Protein AF-A0A6L4Z2J8-F1 (afdb_monomer_lite)

Radius of gyration: 21.89 Å; chains: 1; bounding box: 51×26×64 Å

Structure (mmCIF, N/CA/C/O backbone):
data_AF-A0A6L4Z2J8-F1
#
_entry.id   AF-A0A6L4Z2J8-F1
#
loop_
_atom_site.group_PDB
_atom_site.id
_atom_site.type_symbol
_atom_site.label_atom_id
_atom_site.label_alt_id
_atom_site.label_comp_id
_atom_site.label_asym_id
_atom_site.label_entity_id
_atom_site.label_seq_id
_atom_site.pdbx_PDB_ins_code
_atom_site.Cartn_x
_atom_site.Cartn_y
_atom_site.Cartn_z
_atom_site.occupancy
_atom_site.B_iso_or_equiv
_atom_site.auth_seq_id
_atom_site.auth_comp_id
_atom_site.auth_asym_id
_atom_site.auth_atom_id
_atom_site.pdbx_PDB_model_num
ATOM 1 N N . MET A 1 1 ? 32.908 -0.496 -51.479 1.00 49.94 1 MET A N 1
ATOM 2 C CA . MET A 1 1 ? 32.394 0.752 -50.873 1.00 49.94 1 MET A CA 1
ATOM 3 C C . MET A 1 1 ? 33.214 1.036 -49.615 1.00 49.94 1 MET A C 1
ATOM 5 O O . MET A 1 1 ? 33.139 0.249 -48.685 1.00 49.94 1 MET A O 1
ATOM 9 N N . LYS A 1 2 ? 34.101 2.046 -49.618 1.00 55.62 2 LYS A N 1
ATOM 10 C CA . LYS A 1 2 ? 34.992 2.344 -48.476 1.00 55.62 2 LYS A CA 1
ATOM 11 C C . LYS A 1 2 ? 34.277 3.299 -47.518 1.00 55.62 2 LYS A C 1
ATOM 13 O O . LYS A 1 2 ? 34.056 4.456 -47.866 1.00 55.62 2 LYS A O 1
ATOM 18 N N . ILE A 1 3 ? 33.885 2.806 -46.347 1.00 58.91 3 ILE A N 1
ATOM 19 C CA . ILE A 1 3 ? 33.265 3.621 -45.295 1.00 58.91 3 ILE A CA 1
ATOM 20 C C . ILE A 1 3 ? 34.349 4.550 -44.732 1.00 58.91 3 ILE A C 1
ATOM 22 O O . ILE A 1 3 ? 35.423 4.089 -44.348 1.00 58.91 3 ILE A O 1
ATOM 26 N N . LYS A 1 4 ? 34.105 5.866 -44.741 1.00 49.69 4 LYS A N 1
ATOM 27 C CA . LYS A 1 4 ? 35.047 6.860 -44.204 1.00 49.69 4 LYS A CA 1
ATOM 28 C C . LYS A 1 4 ? 35.056 6.785 -42.667 1.00 49.69 4 LYS A C 1
ATOM 30 O O . LYS A 1 4 ? 33.979 6.715 -42.075 1.00 49.69 4 LYS A O 1
ATOM 35 N N . PRO A 1 5 ? 36.224 6.863 -42.002 1.00 58.34 5 PRO A N 1
ATOM 36 C CA . PRO A 1 5 ? 36.331 6.725 -40.543 1.00 58.34 5 PRO A CA 1
ATOM 37 C C . PRO A 1 5 ? 35.571 7.817 -39.767 1.00 58.34 5 PRO A C 1
ATOM 39 O O . PRO A 1 5 ? 35.137 7.583 -38.644 1.00 58.34 5 PRO A O 1
ATOM 42 N N . SER A 1 6 ? 35.309 8.970 -40.391 1.00 58.75 6 SER A N 1
ATOM 43 C CA . SER A 1 6 ? 34.449 10.031 -39.849 1.00 58.75 6 SER A CA 1
ATOM 44 C C . SER A 1 6 ? 32.967 9.639 -39.746 1.00 58.75 6 SER A C 1
ATOM 46 O O . SER A 1 6 ? 32.264 10.134 -38.872 1.00 58.75 6 SER A O 1
ATOM 48 N N . PHE A 1 7 ? 32.492 8.721 -40.593 1.00 57.03 7 PHE A N 1
ATOM 49 C CA . PHE A 1 7 ? 31.121 8.206 -40.542 1.00 57.03 7 PHE A CA 1
ATOM 50 C C . PHE A 1 7 ? 30.957 7.132 -39.454 1.00 57.03 7 PHE A C 1
ATOM 52 O O . PHE A 1 7 ? 29.917 7.057 -38.808 1.00 57.03 7 PHE A O 1
ATOM 59 N N . LEU A 1 8 ? 32.015 6.352 -39.195 1.00 55.72 8 LEU A N 1
ATOM 60 C CA . LEU A 1 8 ? 32.059 5.372 -38.104 1.00 55.72 8 LEU A CA 1
ATOM 61 C C . LEU A 1 8 ? 31.997 6.059 -36.725 1.00 55.72 8 LEU A C 1
ATOM 63 O O . LEU A 1 8 ? 31.320 5.578 -35.821 1.00 55.72 8 LEU A O 1
ATOM 67 N N . PHE A 1 9 ? 32.647 7.221 -36.590 1.00 55.78 9 PHE A N 1
ATOM 68 C CA . PHE A 1 9 ? 32.614 8.038 -35.371 1.00 55.78 9 PHE A CA 1
ATOM 69 C C . PHE A 1 9 ? 31.246 8.690 -35.118 1.00 55.78 9 PHE A C 1
ATOM 71 O O . PHE A 1 9 ? 30.804 8.760 -33.973 1.00 55.78 9 PHE A O 1
ATOM 78 N N . LEU A 1 10 ? 30.543 9.117 -36.174 1.00 56.84 10 LEU A N 1
ATOM 79 C CA . LEU A 1 10 ? 29.198 9.692 -36.058 1.00 56.84 10 LEU A CA 1
ATOM 80 C C . LEU A 1 10 ? 28.148 8.633 -35.663 1.00 56.84 10 LEU A C 1
ATOM 82 O O . LEU A 1 10 ? 27.228 8.921 -34.901 1.00 56.84 10 LEU A O 1
ATOM 86 N N . LEU A 1 11 ? 28.314 7.393 -36.139 1.00 54.91 11 LEU A N 1
ATOM 87 C CA . LEU A 1 11 ? 27.437 6.263 -35.816 1.00 54.91 11 LEU A CA 1
ATOM 88 C C . LEU A 1 11 ? 27.597 5.795 -34.356 1.00 54.91 11 LEU A C 1
ATOM 90 O O . LEU A 1 11 ? 26.614 5.464 -33.697 1.00 54.91 11 LEU A O 1
ATOM 94 N N . LEU A 1 12 ? 28.825 5.817 -33.826 1.00 55.09 12 LEU A N 1
ATOM 95 C CA . LEU A 1 12 ? 29.108 5.485 -32.424 1.00 55.09 12 LEU A CA 1
ATOM 96 C C . LEU A 1 12 ? 28.552 6.527 -31.441 1.00 55.09 12 LEU A C 1
ATOM 98 O O . LEU A 1 12 ? 28.150 6.167 -30.338 1.00 55.09 12 LEU A O 1
ATOM 102 N N . PHE A 1 13 ? 28.456 7.795 -31.849 1.00 53.94 13 PHE A N 1
ATOM 103 C CA . PHE A 1 13 ? 27.858 8.850 -31.025 1.00 53.94 13 PHE A CA 1
ATOM 104 C C . PHE A 1 13 ? 26.330 8.708 -30.889 1.00 53.94 13 PHE A C 1
ATOM 106 O O . PHE A 1 13 ? 25.768 9.068 -29.858 1.00 53.94 13 PHE A O 1
ATOM 113 N N . PHE A 1 14 ? 25.656 8.125 -31.888 1.00 54.59 14 PHE A N 1
ATOM 114 C CA . PHE A 1 14 ? 24.210 7.865 -31.846 1.00 54.59 14 PHE A CA 1
ATOM 115 C C . PHE A 1 14 ? 23.829 6.648 -30.983 1.00 54.59 14 PHE A C 1
ATOM 117 O O . PHE A 1 14 ? 22.744 6.626 -30.407 1.00 54.59 14 PHE A O 1
ATOM 124 N N . LEU A 1 15 ? 24.718 5.658 -30.840 1.00 53.50 15 LEU A N 1
ATOM 125 C CA . LEU A 1 15 ? 24.476 4.451 -30.031 1.00 53.50 15 LEU A CA 1
ATOM 126 C C . LEU A 1 15 ? 24.692 4.658 -28.520 1.00 53.50 15 LEU A C 1
ATOM 128 O O . LEU A 1 15 ? 24.225 3.851 -27.719 1.00 53.50 15 LEU A O 1
ATOM 132 N N . ALA A 1 16 ? 25.370 5.733 -28.109 1.00 49.94 16 ALA A N 1
ATOM 133 C CA . ALA A 1 16 ? 25.642 6.013 -26.697 1.00 49.94 16 ALA A CA 1
ATOM 134 C C . ALA A 1 16 ? 24.492 6.747 -25.974 1.00 49.94 16 ALA A C 1
ATOM 136 O O . ALA A 1 16 ? 24.455 6.763 -24.744 1.00 49.94 16 ALA A O 1
ATOM 137 N N . PHE A 1 17 ? 23.534 7.333 -26.704 1.00 51.88 17 PHE A N 1
ATOM 138 C CA . PHE A 1 17 ? 22.441 8.111 -26.102 1.00 51.88 17 PHE A CA 1
ATOM 139 C C . PHE A 1 17 ? 21.229 7.262 -25.684 1.00 51.88 17 PHE A C 1
ATOM 141 O O . PHE A 1 17 ? 20.409 7.705 -24.883 1.00 51.88 17 PHE A O 1
ATOM 148 N N . SER A 1 18 ? 21.121 6.021 -26.165 1.00 51.34 18 SER A N 1
ATOM 149 C CA . SER A 1 18 ? 20.026 5.110 -25.804 1.00 51.34 18 SER A CA 1
ATOM 150 C C . SER A 1 18 ? 20.202 4.425 -24.442 1.00 51.34 18 SER A C 1
ATOM 152 O O . SER A 1 18 ? 19.279 3.761 -23.983 1.00 51.34 18 SER A O 1
ATOM 154 N N . ALA A 1 19 ? 21.353 4.581 -23.777 1.00 51.28 19 ALA A N 1
ATOM 155 C CA . ALA A 1 19 ? 21.644 3.896 -22.513 1.00 51.28 19 ALA A CA 1
ATOM 156 C C . ALA A 1 19 ? 21.286 4.700 -21.244 1.00 51.28 19 ALA A C 1
ATOM 158 O O . ALA A 1 19 ? 21.280 4.136 -20.155 1.00 51.28 19 ALA A O 1
ATOM 159 N N . PHE A 1 20 ? 20.955 5.993 -21.357 1.00 51.62 20 PHE A N 1
ATOM 160 C CA . PHE A 1 20 ? 20.652 6.852 -20.197 1.00 51.62 20 PHE A CA 1
ATOM 161 C C . PHE A 1 20 ? 19.153 7.052 -19.914 1.00 51.62 20 PHE A C 1
ATOM 163 O O . PHE A 1 20 ? 18.796 7.741 -18.963 1.00 51.62 20 PHE A O 1
ATOM 170 N N . ALA A 1 21 ? 18.255 6.442 -20.693 1.00 53.09 21 ALA A N 1
ATOM 171 C CA . ALA A 1 21 ? 16.811 6.660 -20.547 1.00 53.09 21 ALA A CA 1
ATOM 172 C C . ALA A 1 21 ? 16.121 5.770 -19.492 1.00 53.09 21 ALA A C 1
ATOM 174 O O . ALA A 1 21 ? 14.915 5.892 -19.299 1.00 53.09 21 ALA A O 1
ATOM 175 N N . GLN A 1 22 ? 16.839 4.868 -18.816 1.00 53.41 22 GLN A N 1
ATOM 176 C CA . GLN A 1 22 ? 16.225 3.895 -17.903 1.00 53.41 22 GLN A CA 1
ATOM 177 C C . GLN A 1 22 ? 16.987 3.738 -16.586 1.00 53.41 22 GLN A C 1
ATOM 179 O O . GLN A 1 22 ? 17.197 2.630 -16.107 1.00 53.41 22 GLN A O 1
ATOM 184 N N . THR A 1 23 ? 17.379 4.836 -15.946 1.00 52.22 23 THR A N 1
ATOM 185 C CA . THR A 1 23 ? 17.432 4.793 -14.481 1.00 52.22 23 THR A CA 1
ATOM 186 C C . THR A 1 23 ? 16.023 5.111 -13.989 1.00 52.22 23 THR A C 1
ATOM 188 O O . THR A 1 23 ? 15.602 6.264 -14.136 1.00 52.22 23 THR A O 1
ATOM 191 N N . PRO A 1 24 ? 15.259 4.145 -13.443 1.00 52.44 24 PRO A N 1
ATOM 192 C CA . PRO A 1 24 ? 14.056 4.479 -12.707 1.00 52.44 24 PRO A CA 1
ATOM 193 C C . PRO A 1 24 ? 14.535 5.242 -11.478 1.00 52.44 24 PRO A C 1
ATOM 195 O O . PRO A 1 24 ? 14.954 4.655 -10.486 1.00 52.44 24 PRO A O 1
ATOM 198 N N . PHE A 1 25 ? 14.550 6.570 -11.557 1.00 48.19 25 PHE A N 1
ATOM 199 C CA . PHE A 1 25 ? 14.550 7.362 -10.344 1.00 48.19 25 PHE A CA 1
ATOM 200 C C . PHE A 1 25 ? 13.299 6.914 -9.591 1.00 48.19 25 PHE A C 1
ATOM 202 O O . PHE A 1 25 ? 12.211 7.051 -10.163 1.00 48.19 25 PHE A O 1
ATOM 209 N N . PRO A 1 26 ? 13.403 6.350 -8.374 1.00 53.88 26 PRO A N 1
ATOM 210 C CA . PRO A 1 26 ? 12.225 6.197 -7.547 1.00 53.88 26 PRO A CA 1
ATOM 211 C C . PRO A 1 26 ? 11.671 7.610 -7.381 1.00 53.88 26 PRO A C 1
ATOM 213 O O . PRO A 1 26 ? 12.273 8.456 -6.718 1.00 53.88 26 PRO A O 1
ATOM 216 N N . GLN A 1 27 ? 10.579 7.905 -8.088 1.00 60.50 27 GLN A N 1
ATOM 217 C CA . GLN A 1 27 ? 9.818 9.121 -7.873 1.00 60.50 27 GLN A CA 1
ATOM 218 C C . GLN A 1 27 ? 9.324 8.998 -6.440 1.00 60.50 27 GLN A C 1
ATOM 220 O O . GLN A 1 27 ? 8.406 8.232 -6.161 1.00 60.50 27 GLN A O 1
ATOM 225 N N . SER A 1 28 ? 10.021 9.665 -5.519 1.00 72.00 28 SER A N 1
ATOM 226 C CA . SER A 1 28 ? 9.645 9.664 -4.114 1.00 72.00 28 SER A CA 1
ATOM 227 C C . SER A 1 28 ? 8.185 10.081 -4.027 1.00 72.00 28 SER A C 1
ATOM 229 O O . SER A 1 28 ? 7.785 11.102 -4.596 1.00 72.00 28 SER A O 1
ATOM 231 N N . ARG A 1 29 ? 7.378 9.243 -3.379 1.00 86.81 29 ARG A N 1
ATOM 232 C CA . ARG A 1 29 ? 5.941 9.442 -3.267 1.00 86.81 29 ARG A CA 1
ATOM 233 C C . ARG A 1 29 ? 5.657 10.838 -2.710 1.00 86.81 29 ARG A C 1
ATOM 235 O O . ARG A 1 29 ? 6.168 11.203 -1.654 1.00 86.81 29 ARG A O 1
ATOM 242 N N . ASP A 1 30 ? 4.819 11.615 -3.397 1.00 92.44 30 ASP A N 1
ATOM 243 C CA . ASP A 1 30 ? 4.462 12.961 -2.939 1.00 92.44 30 ASP A CA 1
ATOM 244 C C . ASP A 1 30 ? 3.628 12.886 -1.654 1.00 92.44 30 ASP A C 1
ATOM 246 O O . ASP A 1 30 ? 2.420 12.633 -1.664 1.00 92.44 30 ASP A O 1
ATOM 250 N N . ILE A 1 31 ? 4.295 13.135 -0.530 1.00 91.00 31 ILE A N 1
ATOM 251 C CA . ILE A 1 31 ? 3.711 13.045 0.806 1.00 91.00 31 ILE A CA 1
ATOM 252 C C . ILE A 1 31 ? 2.530 14.006 0.979 1.00 91.00 31 ILE A C 1
ATOM 254 O O . ILE A 1 31 ? 1.602 13.701 1.727 1.00 91.00 31 ILE A O 1
ATOM 258 N N . ASN A 1 32 ? 2.506 15.142 0.277 1.00 94.12 32 ASN A N 1
ATOM 259 C CA . ASN A 1 32 ? 1.386 16.078 0.375 1.00 94.12 32 ASN A CA 1
ATOM 260 C C . ASN A 1 32 ? 0.111 15.505 -0.253 1.00 94.12 32 ASN A C 1
ATOM 262 O O . ASN A 1 32 ? -0.985 15.821 0.208 1.00 94.12 32 ASN A O 1
ATOM 266 N N . LYS A 1 33 ? 0.246 14.617 -1.246 1.00 93.81 33 LYS A N 1
ATOM 267 C CA . LYS A 1 33 ? -0.880 13.875 -1.831 1.00 93.81 33 LYS A CA 1
ATOM 268 C C . LYS A 1 33 ? -1.290 12.673 -0.984 1.00 93.81 33 LYS A C 1
ATOM 270 O O . LYS A 1 33 ? -2.468 12.331 -0.967 1.00 93.81 33 LYS A O 1
ATOM 275 N N . GLU A 1 34 ? -0.356 12.053 -0.263 1.00 96.06 34 GLU A N 1
ATOM 276 C CA . GLU A 1 34 ? -0.659 10.899 0.598 1.00 96.06 34 GLU A CA 1
ATOM 277 C C . GLU A 1 34 ? -1.309 11.283 1.931 1.00 96.06 34 GLU A C 1
ATOM 279 O O . GLU A 1 34 ? -2.231 10.604 2.376 1.00 96.06 34 GLU A O 1
ATOM 284 N N . LYS A 1 35 ? -0.887 12.391 2.554 1.00 96.56 35 LYS A N 1
ATOM 285 C CA . LYS A 1 35 ? -1.442 12.884 3.829 1.00 96.56 35 LYS A CA 1
ATOM 286 C C . LYS A 1 35 ? -2.978 12.869 3.907 1.00 96.56 35 LYS A C 1
ATOM 288 O O . LYS A 1 35 ? -3.492 12.307 4.875 1.00 96.56 35 LYS A O 1
ATOM 293 N N . PRO A 1 36 ? -3.738 13.434 2.945 1.00 97.88 36 PRO A N 1
ATOM 294 C CA . PRO A 1 36 ? -5.199 13.400 3.015 1.00 97.88 36 PRO A CA 1
ATOM 295 C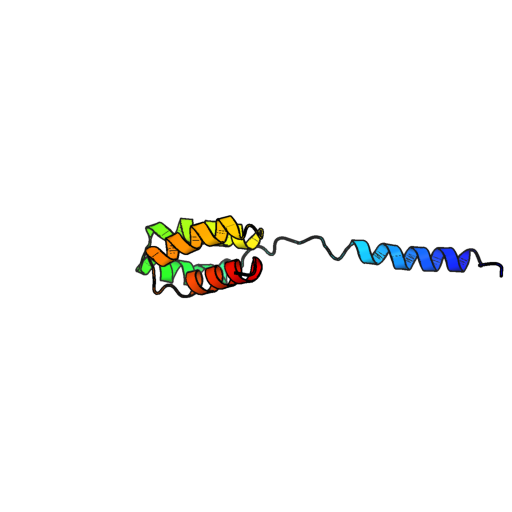 C . PRO A 1 36 ? -5.766 11.977 2.933 1.00 97.88 36 PRO A C 1
ATOM 297 O O . PRO A 1 36 ? -6.789 11.697 3.551 1.00 97.88 36 PRO A O 1
ATOM 300 N N . LEU A 1 37 ? -5.098 11.060 2.228 1.00 98.06 37 LEU A N 1
ATOM 301 C CA . LEU A 1 37 ? -5.508 9.655 2.158 1.00 98.06 37 LEU A CA 1
ATOM 302 C C . LEU A 1 37 ? -5.316 8.967 3.510 1.00 98.06 37 LEU A C 1
ATOM 304 O O . LEU A 1 37 ? -6.201 8.244 3.960 1.00 98.06 37 LEU A O 1
ATOM 308 N N . TRP A 1 38 ? -4.203 9.240 4.194 1.00 97.94 38 TRP A N 1
ATOM 309 C CA . TRP A 1 38 ? -3.965 8.718 5.540 1.00 97.94 38 TRP A CA 1
ATOM 310 C C . TRP A 1 38 ? -4.982 9.252 6.540 1.00 97.94 38 TRP A C 1
ATOM 312 O O . TRP A 1 38 ? -5.510 8.474 7.318 1.00 97.94 38 TRP A O 1
ATOM 322 N N . GLN A 1 39 ? -5.328 10.540 6.471 1.00 98.06 39 GLN A N 1
ATOM 323 C CA . GLN A 1 39 ? -6.369 11.128 7.321 1.00 98.06 39 GLN A CA 1
ATOM 324 C C . GLN A 1 39 ? -7.756 10.526 7.057 1.00 98.06 39 GLN A C 1
ATOM 326 O O . GLN A 1 39 ? -8.564 10.393 7.973 1.00 98.06 39 GLN A O 1
ATOM 331 N N . GLN A 1 40 ? -8.071 10.183 5.805 1.00 98.12 40 GLN A N 1
ATOM 332 C CA . GLN A 1 40 ? -9.314 9.483 5.474 1.00 98.12 40 GLN A CA 1
ATOM 333 C C . GLN A 1 40 ? -9.321 8.062 6.043 1.00 98.12 40 GLN A C 1
ATOM 335 O O . GLN A 1 40 ? -10.313 7.651 6.648 1.00 98.12 40 GLN A O 1
ATOM 340 N N . LEU A 1 41 ? -8.215 7.335 5.887 1.00 98.19 41 LEU A N 1
ATOM 341 C CA . LEU A 1 41 ? -8.072 5.986 6.419 1.00 98.19 41 LEU A CA 1
ATOM 342 C C . LEU A 1 41 ? -8.101 5.981 7.951 1.00 98.19 41 LEU A C 1
ATOM 344 O O . LEU A 1 41 ? -8.803 5.167 8.536 1.00 98.19 41 LEU A O 1
ATOM 348 N N . GLU A 1 42 ? -7.446 6.942 8.602 1.00 97.81 42 GLU A N 1
ATOM 349 C CA . GLU A 1 42 ? -7.400 7.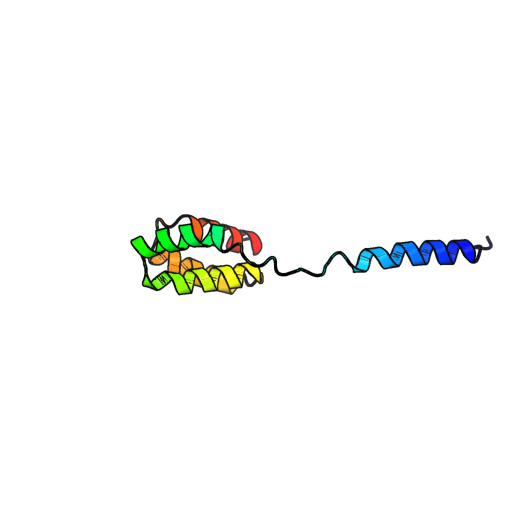086 10.062 1.00 97.81 42 GLU A CA 1
ATOM 350 C C . GLU A 1 42 ? -8.792 7.160 10.697 1.00 97.81 42 GLU A C 1
ATOM 352 O O . GLU A 1 42 ? -9.037 6.567 11.743 1.00 97.81 42 GLU A O 1
ATOM 357 N N . LYS A 1 43 ? -9.740 7.824 10.027 1.00 97.12 43 LYS A N 1
ATOM 358 C CA . LYS A 1 43 ? -11.130 7.945 10.494 1.00 97.12 43 LYS A CA 1
ATOM 359 C C . LYS A 1 43 ? -11.903 6.625 10.492 1.00 97.12 43 LYS A C 1
ATOM 361 O O . LYS A 1 43 ? -12.962 6.559 11.108 1.00 97.12 43 LYS A O 1
ATOM 366 N N . THR A 1 44 ? -11.438 5.614 9.761 1.00 95.81 44 THR A N 1
ATOM 367 C CA . THR A 1 44 ? -12.176 4.358 9.540 1.00 95.81 44 THR A CA 1
ATOM 368 C C . THR A 1 44 ? -11.418 3.134 10.040 1.00 95.81 44 THR A C 1
ATOM 370 O O . THR A 1 44 ? -12.002 2.295 10.718 1.00 95.81 44 THR A O 1
ATOM 373 N N . ALA A 1 45 ? -10.122 3.049 9.755 1.00 97.12 45 ALA A N 1
ATOM 374 C CA . ALA A 1 45 ? -9.235 1.969 10.157 1.00 97.12 45 ALA A CA 1
ATOM 375 C C . ALA A 1 45 ? -7.847 2.538 10.528 1.00 97.12 45 ALA A C 1
ATOM 377 O O . ALA A 1 45 ? -6.892 2.404 9.761 1.00 97.12 45 ALA A O 1
ATOM 378 N N . PRO A 1 46 ? -7.702 3.176 11.707 1.00 97.00 46 PRO A N 1
ATOM 379 C CA . PRO A 1 46 ? -6.452 3.832 12.113 1.00 97.00 46 PRO A CA 1
ATOM 380 C C . PRO A 1 46 ? -5.261 2.874 12.214 1.00 97.00 46 PRO A C 1
ATOM 382 O O . PRO A 1 46 ? -4.130 3.256 11.922 1.00 97.00 46 PRO A O 1
ATOM 385 N N . ASN A 1 47 ? -5.515 1.607 12.542 1.00 97.75 47 ASN A N 1
ATOM 386 C CA . ASN A 1 47 ? -4.471 0.587 12.634 1.00 97.75 47 ASN A CA 1
ATOM 387 C C . ASN A 1 47 ? -3.933 0.146 11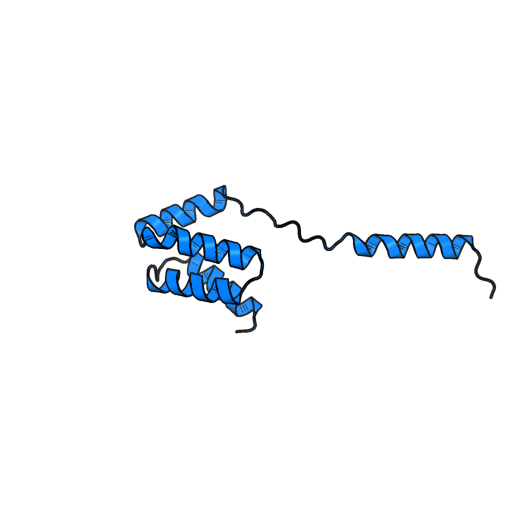.260 1.00 97.75 47 ASN A C 1
ATOM 389 O O . ASN A 1 47 ? -2.889 -0.491 11.202 1.00 97.75 47 ASN A O 1
ATOM 393 N N . GLU A 1 48 ? -4.603 0.509 10.161 1.00 98.38 48 GLU A N 1
ATOM 394 C CA . GLU A 1 48 ? -4.221 0.108 8.800 1.00 98.38 48 GLU A CA 1
ATOM 395 C C . GLU A 1 48 ? -3.411 1.169 8.050 1.00 98.38 48 GLU A C 1
ATOM 397 O O . GLU A 1 48 ? -3.030 0.960 6.897 1.00 98.38 48 GLU A O 1
ATOM 402 N N . ILE A 1 49 ? -3.118 2.314 8.677 1.00 98.06 49 ILE A N 1
ATOM 403 C CA . ILE A 1 49 ? -2.318 3.375 8.047 1.00 98.06 49 ILE A CA 1
ATOM 404 C C . ILE A 1 49 ? -0.944 2.841 7.638 1.00 98.06 49 ILE A C 1
ATOM 406 O O . ILE A 1 49 ? -0.471 3.132 6.538 1.00 98.06 49 ILE A O 1
ATOM 410 N N . GLU A 1 50 ? -0.309 2.060 8.510 1.00 98.19 50 GLU A N 1
ATOM 411 C CA . GLU A 1 50 ? 1.011 1.498 8.240 1.00 98.19 50 GLU A CA 1
ATOM 412 C C . GLU A 1 50 ? 0.949 0.424 7.149 1.00 98.19 50 GLU A C 1
ATOM 414 O O . GLU A 1 50 ? 1.714 0.493 6.187 1.00 98.19 50 GLU A O 1
ATOM 419 N N . THR A 1 51 ? -0.036 -0.479 7.205 1.00 98.75 51 THR A N 1
ATOM 420 C CA . THR A 1 51 ? -0.304 -1.465 6.144 1.00 98.75 51 THR A CA 1
ATOM 421 C C . THR A 1 51 ? -0.483 -0.784 4.784 1.00 98.75 51 THR A C 1
ATOM 423 O O . THR A 1 51 ? 0.099 -1.204 3.783 1.00 98.75 51 THR A O 1
ATOM 426 N N . PHE A 1 52 ? -1.238 0.319 4.731 1.00 98.56 52 PHE A N 1
ATOM 427 C CA . PHE A 1 52 ? -1.465 1.083 3.504 1.00 98.56 52 PHE A CA 1
ATOM 428 C C . PHE A 1 52 ? -0.199 1.774 2.979 1.00 98.56 52 PHE A C 1
ATOM 430 O O . PHE A 1 52 ? 0.014 1.829 1.762 1.00 98.56 52 PHE A O 1
ATOM 437 N N . LYS A 1 53 ? 0.656 2.298 3.865 1.00 97.94 53 LYS A N 1
ATOM 438 C CA . LYS A 1 53 ? 1.953 2.878 3.481 1.00 97.94 53 LYS A CA 1
ATOM 439 C C . LYS A 1 53 ? 2.880 1.818 2.901 1.00 97.94 53 LYS A C 1
ATOM 441 O O . LYS A 1 53 ? 3.403 2.029 1.811 1.00 97.94 53 LYS A O 1
ATOM 446 N N . GLN A 1 54 ? 3.001 0.670 3.562 1.00 98.31 54 GLN A N 1
ATOM 447 C CA . GLN A 1 54 ? 3.814 -0.454 3.090 1.00 98.31 54 GLN A CA 1
ATOM 448 C C . GLN A 1 54 ? 3.312 -0.994 1.747 1.00 98.31 54 GLN A C 1
ATOM 450 O O . GLN A 1 54 ? 4.106 -1.224 0.839 1.00 98.31 54 GLN A O 1
ATOM 455 N N . ALA A 1 55 ? 1.992 -1.111 1.570 1.00 98.50 55 ALA A N 1
ATOM 456 C CA . ALA A 1 55 ? 1.396 -1.479 0.285 1.00 98.50 55 ALA A CA 1
ATOM 457 C C . ALA A 1 55 ? 1.759 -0.482 -0.829 1.00 98.50 55 ALA A C 1
ATOM 459 O O . ALA A 1 55 ? 2.043 -0.868 -1.960 1.00 98.50 55 ALA A O 1
ATOM 460 N N . THR A 1 56 ? 1.768 0.810 -0.498 1.00 97.81 56 THR A N 1
ATOM 461 C CA . THR A 1 56 ? 2.112 1.895 -1.427 1.00 97.81 56 THR A CA 1
ATOM 462 C C . THR A 1 56 ? 3.588 1.892 -1.790 1.00 97.81 56 THR A C 1
ATOM 464 O O . THR A 1 56 ? 3.919 2.058 -2.959 1.00 97.81 56 THR A O 1
ATOM 467 N N . GLU A 1 57 ? 4.461 1.630 -0.824 1.00 96.56 57 GLU A N 1
ATOM 468 C CA . GLU A 1 57 ? 5.887 1.461 -1.071 1.00 96.56 57 GLU A CA 1
ATOM 469 C C . GLU A 1 57 ? 6.176 0.225 -1.935 1.00 96.56 57 GLU A C 1
ATOM 471 O O . GLU A 1 57 ? 6.981 0.302 -2.861 1.00 96.56 57 GLU A O 1
ATOM 476 N N . ALA A 1 58 ? 5.503 -0.901 -1.676 1.00 97.38 58 ALA A N 1
ATOM 477 C CA . ALA A 1 58 ? 5.601 -2.092 -2.517 1.00 97.38 58 ALA A CA 1
ATOM 478 C C . ALA A 1 58 ? 5.170 -1.782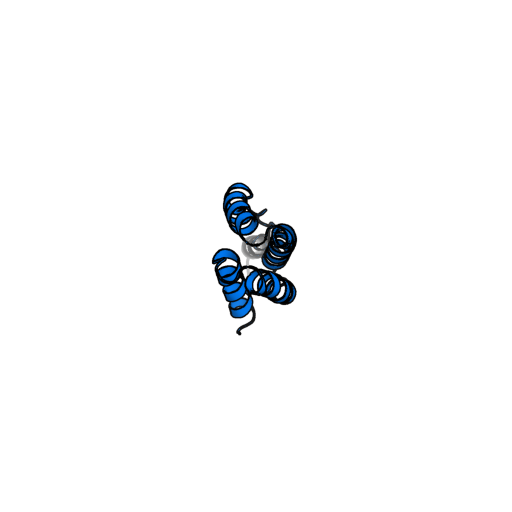 -3.959 1.00 97.38 58 ALA A C 1
ATOM 480 O O . ALA A 1 58 ? 5.889 -2.102 -4.905 1.00 97.38 58 ALA A O 1
ATOM 481 N N . LEU A 1 59 ? 4.057 -1.058 -4.128 1.00 97.06 59 LEU A N 1
ATOM 482 C CA . LEU A 1 59 ? 3.589 -0.611 -5.438 1.00 97.06 59 LEU A CA 1
ATOM 483 C C . LEU A 1 59 ? 4.613 0.289 -6.149 1.00 97.06 59 LEU A C 1
ATOM 485 O O . LEU A 1 59 ? 4.870 0.092 -7.334 1.00 97.06 59 LEU A O 1
ATOM 489 N N . ASP A 1 60 ? 5.225 1.238 -5.435 1.00 94.81 60 ASP A N 1
ATOM 490 C CA . ASP A 1 60 ? 6.265 2.133 -5.971 1.00 94.81 60 ASP A CA 1
ATOM 491 C C . ASP A 1 60 ? 7.531 1.381 -6.410 1.00 94.81 60 ASP A C 1
ATOM 493 O O . ASP A 1 60 ? 8.246 1.825 -7.309 1.00 94.81 60 ASP A O 1
ATOM 497 N N . LYS A 1 61 ? 7.791 0.220 -5.802 1.00 94.88 61 LYS A N 1
ATOM 498 C CA . LYS A 1 61 ? 8.887 -0.692 -6.157 1.00 94.88 61 LYS A CA 1
ATOM 499 C C . LYS A 1 61 ? 8.506 -1.718 -7.231 1.00 94.88 61 LYS A C 1
ATOM 501 O O . LYS A 1 61 ? 9.340 -2.553 -7.570 1.00 94.88 61 LYS A O 1
ATOM 506 N N . ASN A 1 62 ? 7.289 -1.655 -7.778 1.00 95.69 62 ASN A N 1
ATOM 507 C CA . ASN A 1 62 ? 6.706 -2.662 -8.675 1.00 95.69 62 ASN A CA 1
ATOM 508 C C . ASN A 1 62 ? 6.599 -4.073 -8.062 1.00 95.69 62 ASN A C 1
ATOM 510 O O . ASN A 1 62 ? 6.455 -5.052 -8.790 1.00 95.69 62 ASN A O 1
ATOM 514 N N . ASP A 1 63 ? 6.637 -4.189 -6.733 1.00 98.00 63 ASP A N 1
ATOM 515 C CA . ASP A 1 63 ? 6.335 -5.429 -6.013 1.00 98.00 63 ASP A CA 1
ATOM 516 C C . ASP A 1 63 ? 4.810 -5.577 -5.909 1.00 98.00 63 ASP A C 1
ATOM 518 O O . ASP A 1 63 ? 4.171 -5.263 -4.897 1.00 98.00 63 ASP A O 1
ATOM 522 N N . TYR A 1 64 ? 4.207 -5.964 -7.035 1.00 98.25 64 TYR A N 1
ATOM 523 C CA . TYR A 1 64 ? 2.759 -6.005 -7.178 1.00 98.25 64 TYR A CA 1
ATOM 524 C C . TYR A 1 64 ? 2.125 -7.106 -6.329 1.00 98.25 64 TYR A C 1
ATOM 526 O O . TYR A 1 64 ? 1.031 -6.891 -5.810 1.00 98.25 64 TYR A O 1
ATOM 534 N N . GLU A 1 65 ? 2.780 -8.256 -6.130 1.00 98.56 65 GLU A N 1
ATOM 535 C CA . GLU A 1 65 ? 2.226 -9.310 -5.275 1.00 98.56 65 GLU A CA 1
ATOM 536 C C . GLU A 1 65 ? 2.129 -8.864 -3.812 1.00 98.56 65 GLU A C 1
ATOM 538 O O . GLU A 1 65 ? 1.080 -9.050 -3.180 1.00 98.56 65 GLU A O 1
ATOM 543 N N . THR A 1 66 ? 3.174 -8.224 -3.276 1.00 98.69 66 THR A N 1
ATOM 544 C CA . THR A 1 66 ? 3.134 -7.668 -1.917 1.00 98.69 66 THR A CA 1
ATOM 545 C C . THR A 1 66 ? 2.111 -6.541 -1.819 1.00 98.69 66 THR A C 1
ATOM 547 O O . THR A 1 66 ? 1.320 -6.517 -0.870 1.00 98.69 66 THR A O 1
ATOM 550 N N . ALA A 1 67 ? 2.058 -5.646 -2.812 1.00 98.81 67 ALA A N 1
ATOM 551 C CA . ALA A 1 67 ? 1.066 -4.574 -2.854 1.00 98.81 67 ALA A CA 1
ATOM 552 C C . ALA A 1 67 ? -0.369 -5.125 -2.836 1.00 98.81 67 ALA A C 1
ATOM 554 O O . ALA A 1 67 ? -1.191 -4.657 -2.050 1.00 98.81 67 ALA A O 1
ATOM 555 N N . ILE A 1 68 ? -0.666 -6.154 -3.638 1.00 98.88 68 ILE A N 1
ATOM 556 C CA . ILE A 1 68 ? -1.978 -6.817 -3.672 1.00 98.88 68 ILE A CA 1
ATOM 557 C C . ILE A 1 68 ? -2.334 -7.378 -2.300 1.00 98.88 68 ILE A C 1
ATOM 559 O O . ILE A 1 68 ? -3.423 -7.105 -1.790 1.00 98.88 68 ILE A O 1
ATOM 563 N N . LYS A 1 69 ? -1.423 -8.139 -1.684 1.00 98.81 69 LYS A N 1
ATOM 564 C CA . LYS A 1 69 ? -1.655 -8.746 -0.371 1.00 98.81 69 LYS A CA 1
ATOM 565 C C . LYS A 1 69 ? -1.994 -7.685 0.677 1.00 98.81 69 LYS A C 1
ATOM 567 O O . LYS A 1 69 ? -2.987 -7.823 1.386 1.00 98.81 69 LYS A O 1
ATOM 572 N N . LEU A 1 70 ? -1.189 -6.628 0.763 1.00 98.88 70 LEU A N 1
ATOM 573 C CA . LEU A 1 70 ? -1.352 -5.591 1.780 1.00 98.88 70 LEU A CA 1
ATOM 574 C C . LEU A 1 70 ? -2.567 -4.695 1.504 1.00 98.88 70 LEU A C 1
ATOM 576 O O . LEU A 1 70 ? -3.341 -4.422 2.417 1.00 98.88 70 LEU A O 1
ATOM 580 N N . TYR A 1 71 ? -2.812 -4.283 0.255 1.00 98.88 71 TYR A N 1
ATOM 581 C CA . TYR A 1 71 ? -4.025 -3.523 -0.061 1.00 98.88 71 TYR A CA 1
ATOM 582 C C . TYR A 1 71 ? -5.299 -4.331 0.168 1.00 98.88 71 TYR A C 1
ATOM 584 O O . TYR A 1 71 ? -6.300 -3.750 0.577 1.00 98.88 71 TYR A O 1
ATOM 592 N N . THR A 1 72 ? -5.274 -5.649 -0.048 1.00 98.81 72 THR A N 1
ATOM 593 C CA . THR A 1 72 ? -6.416 -6.518 0.271 1.00 98.81 72 THR A CA 1
ATOM 594 C C . THR A 1 72 ? -6.751 -6.442 1.760 1.00 98.81 72 THR A C 1
ATOM 596 O O . THR A 1 72 ? -7.908 -6.217 2.102 1.00 98.81 72 THR A O 1
ATOM 599 N N . GLN A 1 73 ? -5.747 -6.497 2.643 1.00 98.69 73 GLN A N 1
ATOM 600 C CA . GLN A 1 73 ? -5.950 -6.323 4.089 1.00 98.69 73 GLN A CA 1
ATOM 601 C C . GLN A 1 73 ? -6.575 -4.960 4.419 1.00 98.69 73 GLN A C 1
ATOM 603 O O . GLN A 1 73 ? -7.546 -4.887 5.172 1.00 98.69 73 GLN A O 1
ATOM 608 N N . VAL A 1 74 ? -6.082 -3.881 3.801 1.00 98.75 74 VAL A N 1
ATOM 609 C CA . VAL A 1 74 ? -6.651 -2.538 3.997 1.00 98.75 74 VAL A CA 1
ATOM 610 C C . VAL A 1 74 ? -8.112 -2.485 3.538 1.00 98.75 74 VAL A C 1
ATOM 612 O O . VAL A 1 74 ? -8.947 -1.928 4.244 1.00 98.75 74 VAL A O 1
ATOM 615 N N . VAL A 1 75 ? -8.451 -3.078 2.388 1.00 98.69 75 VAL A N 1
ATOM 616 C CA . VAL A 1 75 ? -9.830 -3.114 1.863 1.00 98.69 75 VAL A CA 1
ATOM 617 C C . VAL A 1 75 ? -10.749 -3.967 2.744 1.00 98.69 75 VAL A C 1
ATOM 619 O O . VAL A 1 75 ? -11.900 -3.594 2.945 1.00 98.69 75 VAL A O 1
ATOM 622 N N . GLU A 1 76 ? -10.267 -5.060 3.335 1.00 98.38 76 GLU A N 1
ATOM 623 C CA . GLU A 1 76 ? -11.056 -5.867 4.278 1.00 98.38 76 GLU A CA 1
ATOM 624 C C . GLU A 1 76 ? -11.457 -5.077 5.533 1.00 98.38 76 GLU A C 1
ATOM 626 O O . GLU A 1 76 ? -12.560 -5.252 6.054 1.00 98.38 76 GLU A O 1
ATOM 631 N N . LYS A 1 77 ? -10.578 -4.196 6.028 1.00 98.31 77 LYS A N 1
ATOM 632 C CA . LYS A 1 77 ? -10.841 -3.368 7.219 1.00 98.31 77 LYS A CA 1
ATOM 633 C C . LYS A 1 77 ? -11.534 -2.047 6.900 1.00 98.31 77 LYS A C 1
ATOM 635 O O . LYS A 1 77 ? -12.314 -1.555 7.711 1.00 98.31 77 LYS A O 1
ATOM 640 N N . ALA A 1 78 ? -11.265 -1.480 5.730 1.00 98.12 78 ALA A N 1
ATOM 641 C CA . ALA A 1 78 ? -11.822 -0.223 5.251 1.00 98.12 78 ALA A CA 1
ATOM 642 C C . ALA A 1 78 ? -12.416 -0.400 3.837 1.00 98.12 78 ALA A C 1
ATOM 644 O O . ALA A 1 78 ? -11.910 0.175 2.870 1.00 98.12 78 ALA A O 1
ATOM 645 N N . PRO A 1 79 ? -13.533 -1.139 3.687 1.00 97.88 79 PRO A N 1
ATOM 646 C CA . PRO A 1 79 ? -14.086 -1.516 2.377 1.00 97.88 79 PRO A CA 1
ATOM 647 C C . PRO A 1 79 ? -14.624 -0.346 1.543 1.00 97.88 79 PRO A C 1
ATOM 649 O O . PRO A 1 79 ? -14.960 -0.525 0.379 1.00 97.88 79 PRO A O 1
ATOM 652 N N . LYS A 1 80 ? -14.722 0.853 2.128 1.00 97.19 80 LYS A N 1
ATOM 653 C CA . LYS A 1 80 ? -15.117 2.098 1.445 1.00 97.19 80 LYS A CA 1
ATOM 654 C C . LYS A 1 80 ? -13.934 3.043 1.207 1.00 97.19 80 LYS A C 1
ATOM 656 O O . LYS A 1 80 ? -14.136 4.216 0.910 1.00 97.19 80 LYS A O 1
ATOM 661 N N . PHE A 1 81 ? -12.700 2.580 1.414 1.00 98.25 81 PHE A N 1
ATOM 662 C CA . PHE A 1 81 ? -11.512 3.396 1.206 1.00 98.25 81 PHE A CA 1
ATOM 663 C C . PHE A 1 81 ? -11.037 3.299 -0.245 1.00 98.25 81 PHE A C 1
ATOM 665 O O . PHE A 1 81 ? -10.204 2.465 -0.611 1.00 98.25 81 PHE A O 1
ATOM 672 N N . ASP A 1 82 ? -11.557 4.200 -1.078 1.00 98.25 82 ASP A N 1
ATOM 673 C CA . ASP A 1 82 ? -11.363 4.158 -2.529 1.00 98.25 82 ASP A C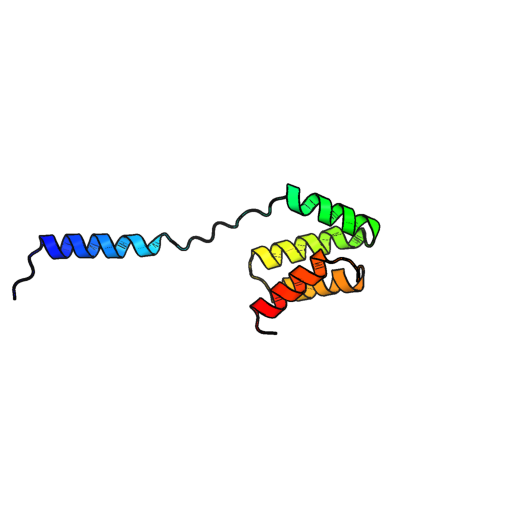A 1
ATOM 674 C C . ASP A 1 82 ? -9.889 4.151 -2.961 1.00 98.25 82 ASP A C 1
ATOM 676 O O . ASP A 1 82 ? -9.546 3.611 -4.012 1.00 98.25 82 ASP A O 1
ATOM 680 N N . ALA A 1 83 ? -8.995 4.772 -2.184 1.00 98.12 83 ALA A N 1
ATOM 681 C CA . ALA A 1 83 ? -7.578 4.821 -2.531 1.00 98.12 83 ALA A CA 1
ATOM 682 C C . ALA A 1 83 ? -6.921 3.437 -2.494 1.00 98.12 83 ALA A C 1
ATOM 684 O O . ALA A 1 83 ? -6.172 3.115 -3.417 1.00 98.12 83 ALA A O 1
ATOM 685 N N . ALA A 1 84 ? -7.230 2.611 -1.489 1.00 98.50 84 ALA A N 1
ATOM 686 C CA . ALA A 1 84 ? -6.751 1.232 -1.441 1.00 98.50 84 ALA A CA 1
ATOM 687 C C . ALA A 1 84 ? -7.366 0.398 -2.569 1.00 98.50 84 ALA A C 1
ATOM 689 O O . ALA A 1 84 ? -6.634 -0.295 -3.267 1.00 98.50 84 ALA A O 1
ATOM 690 N N . MET A 1 85 ? -8.670 0.540 -2.833 1.00 98.69 85 MET A N 1
ATOM 691 C CA . MET A 1 85 ? -9.339 -0.189 -3.920 1.00 98.69 85 MET A CA 1
ATOM 692 C C . MET A 1 85 ? -8.757 0.139 -5.300 1.00 98.69 85 MET A C 1
ATOM 694 O O . MET A 1 85 ? -8.458 -0.766 -6.077 1.00 98.69 85 MET A O 1
ATOM 698 N N . ARG A 1 86 ? -8.549 1.425 -5.614 1.00 98.56 86 ARG A N 1
ATOM 699 C CA . ARG A 1 86 ? -7.958 1.836 -6.898 1.00 98.56 86 ARG A CA 1
ATOM 700 C C . ARG A 1 86 ? -6.536 1.310 -7.068 1.00 98.56 86 ARG A C 1
ATOM 702 O O . ARG A 1 86 ? -6.189 0.849 -8.150 1.00 98.56 86 ARG A O 1
ATOM 709 N N . ARG A 1 87 ? -5.708 1.391 -6.020 1.00 98.50 87 ARG A N 1
ATOM 710 C CA . ARG A 1 87 ? -4.313 0.923 -6.076 1.00 98.50 87 ARG A CA 1
ATOM 711 C C . ARG A 1 87 ? -4.216 -0.599 -6.131 1.00 98.50 87 ARG A C 1
ATOM 713 O O . ARG A 1 87 ? -3.375 -1.111 -6.860 1.00 98.50 87 ARG A O 1
ATOM 720 N N . LEU A 1 88 ? -5.119 -1.306 -5.453 1.00 98.69 88 LEU A N 1
ATOM 721 C CA . LEU A 1 88 ? -5.282 -2.750 -5.589 1.00 98.69 88 LEU A CA 1
ATOM 722 C C . LEU A 1 88 ? -5.648 -3.136 -7.026 1.00 98.69 88 LEU A C 1
ATOM 724 O O . LEU A 1 88 ? -5.005 -4.003 -7.606 1.00 98.69 88 LEU A O 1
ATOM 728 N N . GLY A 1 89 ? -6.633 -2.455 -7.622 1.00 98.56 89 GLY A N 1
ATOM 729 C CA . GLY A 1 89 ? -7.022 -2.674 -9.016 1.00 98.56 89 GLY A CA 1
ATOM 730 C C . GLY A 1 89 ? -5.880 -2.405 -9.997 1.00 98.56 89 GLY A C 1
ATOM 731 O O . GLY A 1 89 ? -5.655 -3.195 -10.907 1.00 98.56 89 GLY A O 1
ATOM 732 N N . PHE A 1 90 ? -5.107 -1.338 -9.776 1.00 98.38 90 PHE A N 1
ATOM 733 C CA . PHE A 1 90 ? -3.896 -1.074 -10.554 1.00 98.38 90 PHE A CA 1
ATOM 734 C C . PHE A 1 90 ? -2.871 -2.210 -10.425 1.00 98.38 90 PHE A C 1
ATOM 736 O O . PHE A 1 90 ? -2.333 -2.652 -11.435 1.00 98.38 90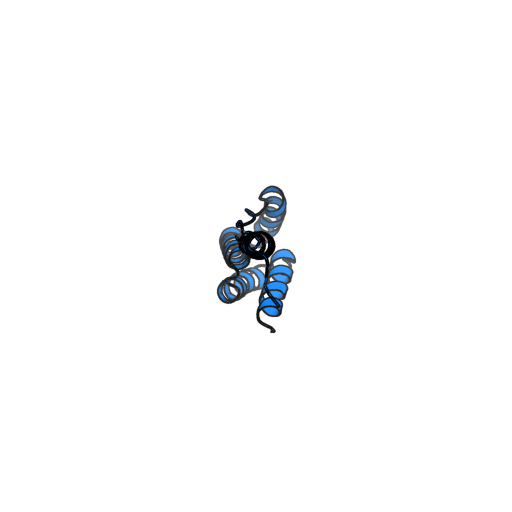 PHE A O 1
ATOM 743 N N . ALA A 1 91 ? -2.622 -2.707 -9.211 1.00 98.50 91 ALA A N 1
ATOM 744 C CA . ALA A 1 91 ? -1.674 -3.794 -8.988 1.00 98.50 91 ALA A CA 1
ATOM 745 C C . ALA A 1 91 ? -2.117 -5.102 -9.668 1.00 98.50 91 ALA A C 1
ATOM 747 O O . ALA A 1 91 ? -1.293 -5.772 -10.284 1.00 98.50 91 ALA A O 1
ATOM 748 N N . TYR A 1 92 ? -3.412 -5.439 -9.625 1.00 98.62 92 TYR A N 1
ATOM 749 C CA . TYR A 1 92 ? -3.961 -6.581 -10.367 1.00 98.62 92 TYR A CA 1
ATOM 750 C C . TYR A 1 92 ? -3.809 -6.416 -11.882 1.00 98.62 92 TYR A C 1
ATOM 752 O O . TYR A 1 92 ? -3.274 -7.307 -12.542 1.00 98.62 92 TYR A O 1
ATOM 760 N N . ALA A 1 93 ? -4.169 -5.244 -12.413 1.00 98.25 93 ALA A N 1
ATOM 761 C CA . ALA A 1 93 ? -4.016 -4.947 -13.832 1.00 98.25 93 ALA A CA 1
ATOM 762 C C . ALA A 1 93 ? -2.549 -5.045 -14.288 1.00 98.25 93 ALA A C 1
ATOM 764 O O . ALA A 1 93 ? -2.278 -5.558 -15.372 1.00 98.25 93 ALA A O 1
ATOM 765 N N . ALA A 1 94 ? -1.597 -4.613 -13.451 1.00 96.88 94 ALA A N 1
ATOM 766 C CA . ALA A 1 94 ? -0.165 -4.687 -13.742 1.00 96.88 94 ALA A CA 1
ATOM 767 C C . ALA A 1 94 ? 0.352 -6.130 -13.892 1.00 96.88 94 ALA A C 1
ATOM 769 O O . ALA A 1 94 ? 1.285 -6.363 -14.659 1.00 96.88 94 ALA A O 1
ATOM 770 N N . ILE A 1 95 ? -0.273 -7.099 -13.215 1.00 97.31 95 ILE A N 1
ATOM 771 C CA . ILE A 1 95 ? 0.051 -8.531 -13.335 1.00 97.31 95 ILE A CA 1
ATOM 772 C C . ILE A 1 95 ? -0.919 -9.303 -14.245 1.00 97.31 95 ILE A C 1
ATOM 774 O O . ILE A 1 95 ? -0.859 -10.532 -14.298 1.00 97.31 95 ILE A O 1
ATOM 778 N N . GLY A 1 96 ? -1.812 -8.604 -14.952 1.00 95.94 96 GLY A N 1
ATOM 779 C CA . GLY A 1 96 ? -2.750 -9.196 -15.910 1.00 95.94 96 GLY A CA 1
ATOM 780 C C . GLY A 1 96 ? -3.903 -9.983 -15.281 1.00 95.94 96 GLY A C 1
ATOM 781 O O . GLY A 1 96 ? -4.340 -10.974 -15.868 1.00 95.94 96 GLY A O 1
ATOM 782 N N . LYS A 1 97 ? -4.367 -9.578 -14.095 1.00 86.88 97 LYS A N 1
ATOM 783 C CA . LYS A 1 97 ? -5.512 -10.176 -13.391 1.00 86.88 97 LYS A CA 1
ATOM 784 C C . LYS A 1 97 ? -6.682 -9.210 -13.258 1.00 86.88 97 LYS A C 1
ATOM 786 O O . LYS A 1 97 ? -6.439 -7.983 -13.227 1.00 86.88 97 LYS A O 1
#

Sequence (97 aa):
MKIKPSFLFLLLFFLAFSAFAQTPFPQSRDINKEKPLWQQLEKTAPNEIETFKQATEALDKNDYETAIKLYTQVVEKAPKFDAAMRRLGFAYAAIGK

Foldseek 3Di:
DDDDVVVVVVVVVVVVVVPPPDPPPLPPPDVVVCVVLLVVLCVQPVVLSVLQVQLVVCVSVLVLVSVLVSLVVSCVRVVPSVVSVVSNVVSCVSVPD

Secondary structure (DSSP, 8-state):
----HHHHHHHHHHHSGGGSTT--------HHHHHHHHHHHHTT-GGGHHHHHHHHHHHHTT-HHHHHHHHHHHHHH-TT-HHHHHHHHHHHHHTT-

pLDDT: mean 84.97, std 19.56, range [48.19, 98.88]